Protein AF-K2AIB2-F1 (afdb_monomer_lite)

Secondary structure (DSSP, 8-state):
----SS-GGG----HHHHHHTTS--SSTTHHHHHHHHHHTTS-----SS--------TTSS-TTTHHHHHHHHHHHHHHHHHHHHS--TTHHHHHIIIII----GGGHHHHHHHHHHHHHHHHHHHT--TTSHHHHHHHHHHHHHHHHHHHHHHHHHHHHHHHHHHHHHH-S--

Sequence (174 aa):
MSDTYFCHPATMFRRNIALQYHGYRQKEAEDFDFFSRIIKGNKTRNIHKVLLHYREHSTNRSKEAAQAIGLSVKTIFLDNFEYYLGTKKQADLFFAFQHDGELSVKDFLTVSKLNKRIIQKILSDYHKSYFSWDVLSCILVVLYLQCCAVVHRWILHVKTIVRPYYQKYFGKKL

pLDDT: mean 85.83, std 10.28, range [32.38, 96.31]

Radius of gyration: 19.6 Å; chains: 1; bounding box: 49×37×56 Å

Foldseek 3Di:
DPPDPDDQVPDDDDPVLCVVQVHFDPFAPSVLLSVLVSLLQDDDDDDPDPPDDDDDDPPPDDPVCPVRNVVVVLVSQQVSLCSQPVDSVCSVVLCCCVPVLAHAPVCLVVNLVSVVSSLVSSCVSVVHDCPDPVNVVVSVVVNVSSVSNHVVVVVVVVCVVVQVVCCVPPVDGD

Structure (mmCIF, N/CA/C/O backbone):
data_AF-K2AIB2-F1
#
_entry.id   AF-K2AIB2-F1
#
loop_
_atom_site.group_PDB
_atom_site.i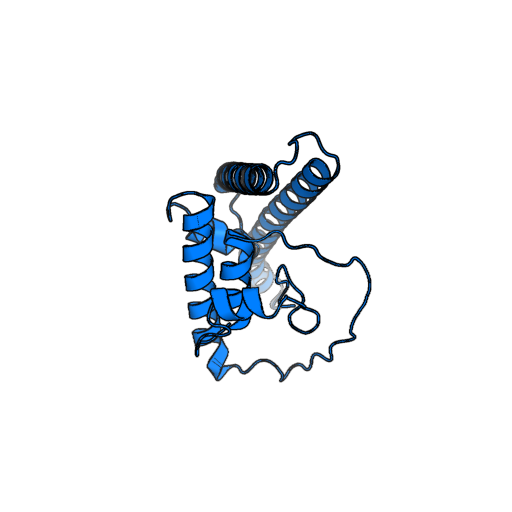d
_atom_site.type_symbol
_atom_site.label_atom_id
_atom_site.label_alt_id
_atom_site.label_comp_id
_atom_site.label_asym_id
_atom_site.label_entity_id
_atom_site.label_seq_id
_atom_site.pdbx_PDB_ins_code
_atom_site.Cartn_x
_atom_site.Cartn_y
_atom_site.Cartn_z
_atom_site.occupancy
_atom_site.B_iso_or_equiv
_atom_site.auth_seq_id
_atom_site.auth_comp_id
_atom_site.auth_asym_id
_atom_site.auth_atom_id
_atom_site.pdbx_PDB_model_num
ATOM 1 N N . MET A 1 1 ? -1.013 -11.463 -9.986 1.00 32.38 1 MET A N 1
ATOM 2 C CA . MET A 1 1 ? -1.449 -11.547 -8.582 1.00 32.38 1 MET A CA 1
ATOM 3 C C . MET A 1 1 ? -1.840 -10.159 -8.120 1.00 32.38 1 MET A C 1
ATOM 5 O O . MET A 1 1 ? -1.034 -9.243 -8.223 1.00 32.38 1 MET A O 1
ATOM 9 N N . SER A 1 2 ? -3.096 -9.972 -7.722 1.00 36.28 2 SER A N 1
ATOM 10 C CA . SER A 1 2 ? -3.531 -8.778 -6.999 1.00 36.28 2 SER A CA 1
ATOM 11 C C . SER A 1 2 ? -3.180 -8.979 -5.525 1.00 36.28 2 SER A C 1
ATOM 13 O O . SER A 1 2 ? -3.999 -9.478 -4.755 1.00 36.28 2 SER A O 1
ATOM 15 N N . ASP A 1 3 ? -1.943 -8.664 -5.150 1.00 51.25 3 ASP A N 1
ATOM 16 C CA . ASP A 1 3 ? -1.481 -8.766 -3.764 1.00 51.25 3 ASP A CA 1
ATOM 17 C C . ASP A 1 3 ? -2.021 -7.579 -2.954 1.00 51.25 3 ASP A C 1
ATOM 19 O O . ASP A 1 3 ? -1.323 -6.617 -2.639 1.00 51.25 3 ASP A O 1
ATOM 23 N N . THR A 1 4 ? -3.319 -7.610 -2.654 1.00 60.41 4 THR A N 1
ATOM 24 C CA . THR A 1 4 ? -3.940 -6.683 -1.709 1.00 60.41 4 THR A CA 1
ATOM 25 C C . THR A 1 4 ? -3.682 -7.144 -0.277 1.00 60.41 4 THR A C 1
ATOM 27 O O . THR A 1 4 ? -3.592 -8.335 0.013 1.00 60.41 4 THR A O 1
ATOM 30 N N . TYR A 1 5 ? -3.615 -6.192 0.659 1.00 66.50 5 TYR A N 1
ATOM 31 C CA . TYR A 1 5 ? -3.378 -6.467 2.085 1.00 66.50 5 TYR A CA 1
ATOM 32 C C . TYR A 1 5 ? -4.400 -7.444 2.709 1.00 66.50 5 TYR A C 1
ATOM 34 O O . TYR A 1 5 ? -4.083 -8.156 3.665 1.00 66.50 5 TYR A O 1
ATOM 42 N N . PHE A 1 6 ? -5.608 -7.502 2.141 1.00 70.75 6 PHE A N 1
ATOM 43 C CA . PHE A 1 6 ? -6.612 -8.520 2.430 1.00 70.75 6 PHE A CA 1
ATOM 44 C C . PHE A 1 6 ? -6.855 -9.395 1.206 1.00 70.75 6 PHE A C 1
ATOM 46 O O . PHE A 1 6 ? -7.010 -8.884 0.097 1.00 70.75 6 PHE A O 1
ATOM 53 N N . CYS A 1 7 ? -6.963 -10.704 1.421 1.00 67.38 7 CYS A N 1
ATOM 54 C CA . CYS A 1 7 ? -7.465 -11.628 0.412 1.00 67.38 7 CYS A CA 1
ATOM 55 C C . CYS A 1 7 ? -8.985 -11.444 0.298 1.00 67.38 7 CYS A C 1
ATOM 57 O O . CYS A 1 7 ? -9.722 -11.870 1.190 1.00 67.38 7 CYS A O 1
ATOM 59 N N . HIS A 1 8 ? -9.432 -10.792 -0.780 1.00 72.62 8 HIS A N 1
ATOM 60 C CA . HIS A 1 8 ? -10.821 -10.380 -1.013 1.00 72.62 8 HIS A CA 1
ATOM 61 C C . HIS A 1 8 ? -11.889 -11.424 -0.611 1.00 72.62 8 HIS A C 1
ATOM 63 O O . HIS A 1 8 ? -12.756 -11.097 0.206 1.00 72.62 8 HIS A O 1
ATOM 69 N N . PRO A 1 9 ? -11.815 -12.692 -1.067 1.00 78.06 9 PRO A N 1
ATOM 70 C CA . PRO A 1 9 ? -12.873 -13.668 -0.814 1.00 78.06 9 PRO A CA 1
ATOM 71 C C . PRO A 1 9 ? -12.838 -14.301 0.591 1.00 78.06 9 PRO A C 1
ATOM 73 O O . PRO A 1 9 ? -13.678 -15.141 0.898 1.00 78.06 9 PRO A O 1
ATOM 76 N N . ALA A 1 10 ? -11.879 -13.935 1.449 1.00 85.75 10 ALA A N 1
ATOM 77 C CA . ALA A 1 10 ? -11.709 -14.508 2.788 1.00 85.75 10 ALA A CA 1
ATOM 78 C C . ALA A 1 10 ? -11.727 -13.439 3.895 1.00 85.75 10 ALA A C 1
ATOM 80 O O . ALA A 1 10 ? -11.046 -13.569 4.915 1.00 85.75 10 ALA A O 1
ATOM 81 N N . THR A 1 11 ? -12.495 -12.364 3.695 1.00 89.06 11 THR A N 1
ATOM 82 C CA . THR A 1 11 ? -12.652 -11.290 4.683 1.00 89.06 11 THR A CA 1
ATOM 83 C C . THR A 1 11 ? -13.924 -11.456 5.511 1.00 89.06 11 THR A C 1
ATOM 85 O O . THR A 1 11 ? -14.966 -11.883 5.024 1.00 89.06 11 THR A O 1
ATOM 88 N N . MET A 1 12 ? -13.839 -11.109 6.796 1.00 90.81 12 MET A N 1
ATOM 89 C CA . MET A 1 12 ? -14.976 -11.076 7.713 1.00 90.81 12 MET A CA 1
ATOM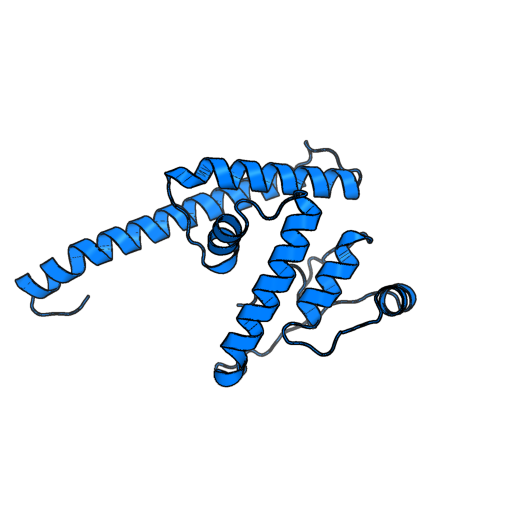 90 C C . MET A 1 12 ? -14.930 -9.800 8.547 1.00 90.81 12 MET A C 1
ATOM 92 O O . MET A 1 12 ? -13.884 -9.423 9.074 1.00 90.81 12 MET A O 1
ATOM 96 N N . PHE A 1 13 ? -16.082 -9.159 8.719 1.00 92.00 13 PHE A N 1
ATOM 97 C CA . PHE A 1 13 ? -16.255 -7.977 9.559 1.00 92.00 13 PHE A CA 1
ATOM 98 C C . PHE A 1 13 ? -17.624 -8.014 10.239 1.00 92.00 13 PHE A C 1
ATOM 100 O O . PHE A 1 13 ? -18.560 -8.671 9.782 1.00 92.00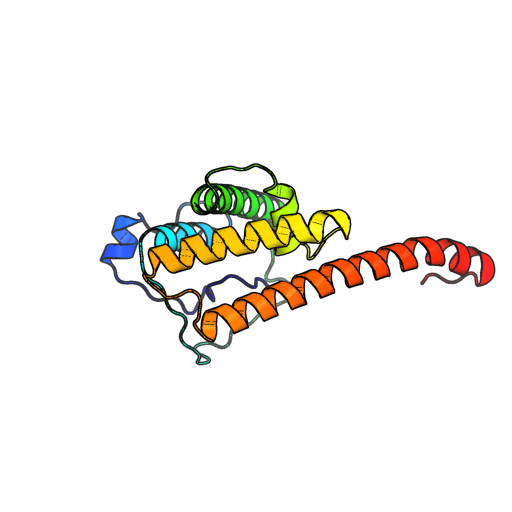 13 PHE A O 1
ATOM 107 N N . ARG A 1 14 ? -17.753 -7.310 11.366 1.00 93.88 14 ARG A N 1
ATOM 108 C CA . ARG A 1 14 ? -19.030 -7.204 12.080 1.00 93.88 14 ARG A CA 1
ATOM 109 C C . ARG A 1 14 ? -20.008 -6.338 11.281 1.00 93.88 14 ARG A C 1
ATOM 111 O O . ARG A 1 14 ? -19.607 -5.356 10.659 1.00 93.88 14 ARG A O 1
ATOM 118 N N . ARG A 1 15 ? -21.306 -6.648 11.365 1.00 95.12 15 ARG A N 1
ATOM 119 C CA . ARG A 1 15 ? -22.373 -5.903 10.668 1.00 95.12 15 ARG A CA 1
ATOM 120 C C . ARG A 1 15 ? -22.323 -4.397 10.939 1.00 95.12 15 ARG A C 1
ATOM 122 O O . ARG A 1 15 ? -22.477 -3.607 10.015 1.00 95.12 15 ARG A O 1
ATOM 129 N N . ASN A 1 16 ? -22.101 -3.997 12.190 1.00 96.31 16 ASN A N 1
ATOM 130 C CA . ASN A 1 16 ? -22.043 -2.586 12.574 1.00 96.31 16 ASN A CA 1
ATOM 131 C C . ASN A 1 16 ? -20.900 -1.830 11.878 1.00 96.31 16 ASN A C 1
ATOM 133 O O . ASN A 1 16 ? -21.108 -0.694 11.472 1.00 96.31 16 ASN A O 1
ATOM 137 N N . ILE A 1 17 ? -19.743 -2.470 11.669 1.00 94.38 17 ILE A N 1
ATOM 138 C CA . ILE A 1 17 ? -18.631 -1.891 10.900 1.00 94.38 17 ILE A CA 1
ATOM 139 C C . ILE A 1 17 ? -19.064 -1.663 9.451 1.00 94.38 17 ILE A C 1
ATOM 141 O O . ILE A 1 17 ? -18.894 -0.571 8.921 1.00 94.38 17 ILE A O 1
ATOM 145 N N . ALA A 1 18 ? -19.694 -2.653 8.816 1.00 92.69 18 ALA A N 1
ATOM 146 C CA . ALA A 1 18 ? -20.162 -2.507 7.438 1.00 92.69 18 ALA A CA 1
ATOM 147 C C . ALA A 1 18 ? -21.129 -1.325 7.268 1.00 92.69 18 ALA A C 1
ATOM 149 O O . ALA A 1 18 ? -20.992 -0.543 6.328 1.00 92.69 18 ALA A O 1
ATOM 150 N N . LEU A 1 19 ? -22.069 -1.177 8.208 1.00 94.25 19 LEU A N 1
ATOM 151 C CA . LEU A 1 19 ? -23.044 -0.086 8.223 1.00 94.25 19 LEU A CA 1
ATOM 152 C C . LEU A 1 19 ? -22.388 1.273 8.484 1.00 94.25 19 LEU A C 1
ATOM 154 O O . LEU A 1 19 ? -22.696 2.231 7.781 1.00 94.25 19 LEU A O 1
ATOM 158 N N . GLN A 1 20 ? -21.455 1.348 9.438 1.00 95.69 20 GLN A N 1
ATOM 159 C CA . GLN A 1 20 ? -20.703 2.568 9.753 1.00 95.69 20 GLN A CA 1
ATOM 160 C C . GLN A 1 20 ? -19.950 3.110 8.533 1.00 95.69 20 GLN A C 1
ATOM 162 O O . GLN A 1 20 ? -19.848 4.319 8.353 1.00 95.69 20 GLN A O 1
ATOM 167 N N . TYR A 1 21 ? -19.432 2.218 7.689 1.00 94.44 21 TYR A N 1
ATOM 168 C CA . TYR A 1 21 ? -18.724 2.579 6.466 1.00 94.44 21 TYR A CA 1
ATOM 169 C C . TYR A 1 21 ? -19.615 2.513 5.217 1.00 94.44 21 TYR A C 1
ATOM 171 O O . TYR A 1 21 ? -19.094 2.569 4.112 1.00 94.44 21 TYR A O 1
ATOM 179 N N . HIS A 1 22 ? -20.940 2.420 5.336 1.00 94.06 22 HIS A N 1
ATOM 180 C CA . HIS A 1 22 ? -21.864 2.420 4.189 1.00 94.06 22 HIS A CA 1
ATOM 181 C C . HIS A 1 22 ? -21.577 1.348 3.112 1.00 94.06 22 HIS A C 1
ATOM 183 O O . HIS A 1 22 ? -21.895 1.553 1.944 1.00 94.06 22 HIS A O 1
ATOM 189 N N . GLY A 1 23 ? -20.971 0.215 3.485 1.00 92.12 23 GLY A N 1
ATOM 190 C CA . GLY A 1 23 ? -20.685 -0.897 2.570 1.00 92.12 23 GLY A CA 1
ATOM 191 C C . GLY A 1 23 ? -19.819 -0.541 1.350 1.00 92.12 23 GLY A C 1
ATOM 192 O O . GLY A 1 23 ? -18.998 0.387 1.381 1.00 92.12 23 GLY A O 1
ATOM 193 N N . TYR A 1 24 ? -19.992 -1.322 0.278 1.00 92.56 24 TYR A N 1
ATOM 194 C CA . TYR A 1 24 ? -19.339 -1.107 -1.013 1.00 92.56 24 TYR A CA 1
ATOM 195 C C . TYR A 1 24 ? -19.959 0.079 -1.753 1.00 92.56 24 TYR A C 1
ATOM 197 O O . TYR A 1 24 ? -21.176 0.264 -1.775 1.00 92.56 24 TYR A O 1
ATOM 205 N N . ARG A 1 25 ? -19.100 0.892 -2.366 1.00 91.50 25 ARG A N 1
ATOM 206 C CA . ARG A 1 25 ? -19.519 1.992 -3.239 1.00 91.50 25 ARG A CA 1
ATOM 207 C C . ARG A 1 25 ? -19.5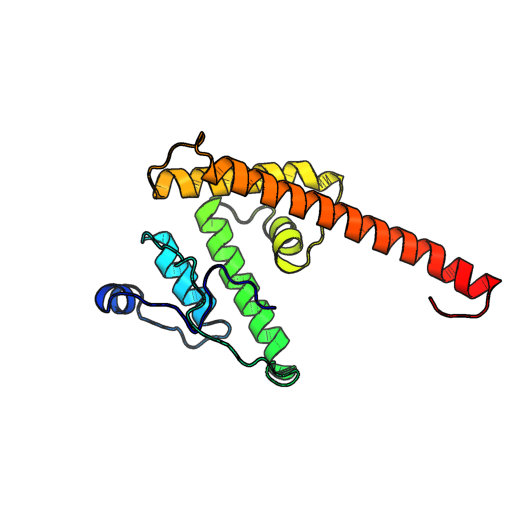32 1.490 -4.675 1.00 91.50 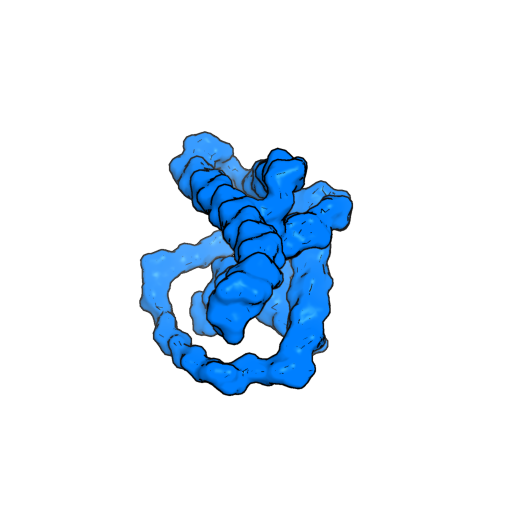25 ARG A C 1
ATOM 209 O O . ARG A 1 25 ? -18.628 0.761 -5.054 1.00 91.50 25 ARG A O 1
ATOM 216 N N . GLN A 1 26 ? -20.498 1.953 -5.464 1.00 88.81 26 GLN A N 1
ATOM 217 C CA . GLN A 1 26 ? -20.619 1.641 -6.892 1.00 88.81 26 GLN A CA 1
ATOM 218 C C . GLN A 1 26 ? -19.475 2.289 -7.689 1.00 88.81 26 GLN A C 1
ATOM 220 O O . GLN A 1 26 ? -19.622 3.384 -8.231 1.00 88.81 26 GLN A O 1
ATOM 225 N N . LYS A 1 27 ? -18.301 1.654 -7.682 1.00 88.25 27 LYS A N 1
ATOM 226 C CA . LYS A 1 27 ? -17.110 2.050 -8.438 1.00 88.25 27 LYS A CA 1
ATOM 227 C C . LYS A 1 27 ? -16.175 0.860 -8.637 1.00 88.25 27 LYS A C 1
ATOM 229 O O . LYS A 1 27 ? -16.236 -0.113 -7.896 1.00 88.25 27 LYS A O 1
ATOM 234 N N . GLU A 1 28 ? -15.249 0.985 -9.580 1.00 88.94 28 GLU A N 1
ATOM 235 C CA . GLU A 1 28 ? -14.184 -0.004 -9.762 1.00 88.94 28 GLU A CA 1
ATOM 236 C C . GLU A 1 28 ? -13.306 -0.138 -8.512 1.00 88.94 28 GLU A C 1
ATOM 238 O O . GLU A 1 28 ? -13.091 0.844 -7.793 1.00 88.94 28 GLU A O 1
ATOM 243 N N . ALA A 1 29 ? -12.763 -1.335 -8.272 1.00 87.56 29 ALA A N 1
ATOM 244 C CA . ALA A 1 29 ? -11.994 -1.650 -7.061 1.00 87.56 29 ALA A CA 1
ATOM 245 C C . ALA A 1 29 ? -12.756 -1.291 -5.763 1.00 87.56 29 ALA A C 1
ATOM 247 O O . ALA A 1 29 ? -12.199 -0.716 -4.819 1.00 87.56 29 ALA A O 1
ATOM 248 N N . GLU A 1 30 ? -14.063 -1.589 -5.744 1.00 90.38 30 GLU A N 1
ATOM 249 C CA . GLU A 1 30 ? -14.982 -1.323 -4.627 1.00 90.38 30 GLU A CA 1
ATOM 250 C C . GLU A 1 30 ? -14.481 -1.886 -3.295 1.00 90.38 30 GLU A C 1
ATOM 252 O O . GLU A 1 30 ? -14.677 -1.302 -2.226 1.00 90.38 30 GLU A O 1
ATOM 257 N N . ASP A 1 31 ? -13.795 -3.016 -3.369 1.00 89.75 31 ASP A N 1
ATOM 258 C CA . ASP A 1 31 ? -13.296 -3.766 -2.244 1.00 89.75 31 ASP A CA 1
ATOM 259 C C . ASP A 1 31 ? -12.062 -3.138 -1.627 1.00 89.75 31 ASP A C 1
ATOM 261 O O . ASP A 1 31 ? -12.002 -2.937 -0.413 1.00 89.75 31 ASP A O 1
ATOM 265 N N . PHE A 1 32 ? -11.118 -2.742 -2.474 1.00 89.50 32 PHE A N 1
ATOM 266 C CA . PHE A 1 32 ? -9.938 -2.020 -2.060 1.00 89.50 32 PHE A CA 1
ATOM 267 C C . PHE A 1 32 ? -10.326 -0.698 -1.397 1.00 89.50 32 PHE A C 1
ATOM 269 O O . PHE A 1 32 ? -9.769 -0.355 -0.353 1.00 89.50 32 PHE A O 1
ATOM 276 N N . ASP A 1 33 ? -11.328 0.008 -1.928 1.00 92.81 33 ASP A N 1
ATOM 277 C CA . ASP A 1 33 ? -11.888 1.204 -1.295 1.00 92.81 33 ASP A CA 1
ATOM 278 C C . ASP A 1 33 ? -12.493 0.906 0.077 1.00 92.81 33 ASP A C 1
ATOM 280 O O . ASP A 1 33 ? -12.172 1.574 1.063 1.00 92.81 33 ASP A O 1
ATOM 284 N N . PHE A 1 34 ? -13.372 -0.091 0.149 1.00 92.56 34 PHE A N 1
ATOM 285 C CA . PHE A 1 34 ? -14.075 -0.422 1.380 1.00 92.56 34 PHE A CA 1
ATOM 286 C C . PHE A 1 34 ? -13.111 -0.847 2.488 1.00 92.56 34 PHE A C 1
ATOM 288 O O . PHE A 1 34 ? -13.162 -0.309 3.598 1.00 92.56 34 PHE A O 1
ATOM 295 N N . PHE A 1 35 ? -12.166 -1.733 2.177 1.00 91.88 35 PHE A N 1
ATOM 296 C CA . PHE A 1 35 ? -11.153 -2.169 3.131 1.00 91.88 35 PHE A CA 1
ATOM 297 C C . PHE A 1 35 ? -10.239 -1.017 3.551 1.00 91.88 35 PHE A C 1
ATOM 299 O O . PHE A 1 35 ? -9.965 -0.865 4.741 1.00 91.88 35 PHE A O 1
ATOM 306 N N . SER A 1 36 ? -9.848 -0.149 2.612 1.00 91.69 36 SER A N 1
ATOM 307 C CA . SER A 1 36 ? -9.060 1.054 2.903 1.00 91.69 36 SER A CA 1
ATOM 308 C C . SER A 1 36 ? -9.764 2.003 3.873 1.00 91.69 36 SER A C 1
ATOM 310 O O . SER A 1 36 ? -9.115 2.632 4.706 1.00 91.69 36 SER A O 1
ATOM 312 N N . ARG A 1 37 ? -11.094 2.112 3.809 1.00 92.88 37 ARG A N 1
ATOM 313 C CA . ARG A 1 37 ? -11.871 2.929 4.752 1.00 92.88 37 ARG A CA 1
ATOM 314 C C . ARG A 1 37 ? -11.952 2.287 6.136 1.00 92.88 37 ARG A C 1
ATOM 316 O O . ARG A 1 37 ? -11.784 2.992 7.129 1.00 92.88 37 ARG A O 1
ATOM 323 N N . ILE A 1 38 ? -12.142 0.969 6.207 1.00 92.75 38 ILE A N 1
ATOM 324 C CA . ILE A 1 38 ? -12.219 0.237 7.481 1.00 92.75 38 ILE A CA 1
ATOM 325 C C . ILE A 1 38 ? -10.903 0.328 8.263 1.00 92.75 38 ILE A C 1
ATOM 327 O O . ILE A 1 38 ? -10.934 0.649 9.454 1.00 92.75 38 ILE A O 1
ATOM 331 N N . ILE A 1 39 ? -9.754 0.088 7.615 1.00 90.06 39 ILE A N 1
ATOM 332 C CA . ILE A 1 39 ? -8.445 0.033 8.299 1.00 90.06 39 ILE A CA 1
ATOM 333 C C . ILE A 1 39 ? -8.023 1.362 8.929 1.00 90.06 39 ILE A C 1
ATOM 335 O O . ILE A 1 39 ? -7.226 1.368 9.862 1.00 90.06 39 ILE A O 1
ATOM 339 N N . LYS A 1 40 ? -8.561 2.488 8.444 1.00 89.81 40 LYS A N 1
ATOM 340 C CA . LYS A 1 40 ? -8.257 3.832 8.962 1.00 89.81 40 LYS A CA 1
ATOM 341 C C . LYS A 1 40 ? -8.852 4.090 10.346 1.00 89.81 40 LYS A C 1
ATOM 343 O O . LYS A 1 40 ? -8.410 5.010 11.027 1.00 89.81 40 LYS A O 1
ATOM 348 N N . GLY A 1 41 ? -9.871 3.329 10.745 1.00 88.88 41 GLY A N 1
ATOM 349 C CA . GLY A 1 41 ? -10.557 3.513 12.028 1.00 88.88 41 GLY A CA 1
ATOM 350 C C . GLY A 1 41 ? -10.694 2.247 12.864 1.00 88.88 41 GLY A C 1
ATOM 351 O O . GLY A 1 41 ? -11.220 2.319 13.969 1.00 88.88 41 GLY A O 1
ATOM 352 N N . ASN A 1 42 ? -10.251 1.090 12.365 1.00 90.94 42 ASN A N 1
ATOM 353 C CA . ASN A 1 42 ? -10.441 -0.190 13.041 1.00 90.94 42 ASN A CA 1
ATOM 354 C C . ASN A 1 42 ? -9.184 -1.042 12.996 1.00 90.94 42 ASN A C 1
ATOM 356 O O . ASN A 1 42 ? -8.469 -1.091 11.996 1.00 90.94 42 ASN A O 1
ATOM 360 N N . LYS A 1 43 ? -8.971 -1.793 14.076 1.00 88.88 43 LYS A N 1
ATOM 361 C CA . LYS A 1 43 ? -7.932 -2.816 14.124 1.00 88.88 43 LYS A CA 1
ATOM 362 C C . LYS A 1 43 ? -8.350 -4.002 13.265 1.00 88.88 43 LYS A C 1
ATOM 364 O O . LYS A 1 43 ? -9.428 -4.564 13.451 1.00 88.88 43 LYS A O 1
ATOM 369 N N . THR A 1 44 ? -7.463 -4.411 12.372 1.00 89.00 44 THR A N 1
ATOM 370 C CA . THR A 1 44 ? -7.646 -5.569 11.494 1.00 89.00 44 THR A CA 1
ATOM 371 C C . THR A 1 44 ? -6.534 -6.582 11.715 1.00 89.00 44 THR A C 1
ATOM 373 O O . THR A 1 44 ? -5.439 -6.226 12.153 1.00 89.00 44 THR A O 1
ATOM 376 N N . ARG A 1 45 ? -6.795 -7.857 11.416 1.00 86.25 45 ARG A N 1
ATOM 377 C CA . ARG A 1 45 ? -5.793 -8.919 11.537 1.00 86.25 45 ARG A CA 1
ATOM 378 C C . ARG A 1 45 ? -6.022 -9.991 10.481 1.00 86.25 45 ARG A C 1
ATOM 380 O O . ARG A 1 45 ? -7.150 -10.433 10.296 1.00 86.25 45 ARG A O 1
ATOM 387 N N . ASN A 1 46 ? -4.936 -10.435 9.856 1.00 86.06 46 ASN A N 1
ATOM 388 C CA . ASN A 1 46 ? -4.945 -11.592 8.970 1.00 86.06 46 ASN A CA 1
ATOM 389 C C . ASN A 1 46 ? -4.848 -12.894 9.779 1.00 86.06 46 ASN A C 1
ATOM 391 O O . ASN A 1 46 ? -4.150 -12.965 10.794 1.00 86.06 46 ASN A O 1
ATOM 395 N N . ILE A 1 47 ? -5.552 -13.929 9.323 1.00 86.12 47 ILE A N 1
ATOM 396 C CA . ILE A 1 47 ? -5.444 -15.287 9.862 1.00 86.12 47 ILE A CA 1
ATOM 397 C C . ILE A 1 47 ? -4.396 -16.018 9.022 1.00 86.12 47 ILE A C 1
ATOM 399 O O . ILE A 1 47 ? -4.575 -16.183 7.820 1.00 86.12 47 ILE A O 1
ATOM 403 N N . HIS A 1 48 ? -3.306 -16.468 9.645 1.00 85.00 48 HIS A N 1
ATOM 404 C CA . HIS A 1 48 ? -2.217 -17.186 8.968 1.00 85.00 48 HIS A CA 1
ATOM 405 C C . HIS A 1 48 ? -2.582 -18.656 8.703 1.00 85.00 48 HIS A C 1
ATOM 407 O O . HIS A 1 48 ? -1.916 -19.577 9.168 1.00 85.00 48 HIS A O 1
ATOM 413 N N . LYS A 1 49 ? -3.688 -18.876 7.990 1.00 87.00 49 LYS A N 1
ATOM 414 C CA . LYS A 1 49 ? -4.181 -20.187 7.566 1.00 87.00 49 LYS A CA 1
ATOM 415 C C . LYS A 1 49 ? -4.797 -20.049 6.180 1.00 87.00 49 LYS A C 1
ATOM 417 O O . LYS A 1 49 ? -5.449 -19.051 5.891 1.00 87.00 49 LYS A O 1
ATOM 422 N N . VAL A 1 50 ? -4.630 -21.065 5.339 1.00 86.81 50 VAL A N 1
ATOM 423 C CA . VAL A 1 50 ? -5.361 -21.148 4.071 1.00 86.81 50 VAL A CA 1
ATOM 424 C C . VAL A 1 50 ? -6.843 -21.364 4.385 1.00 86.81 50 VAL A C 1
ATOM 426 O O . VAL A 1 50 ? -7.212 -22.390 4.955 1.00 86.81 50 VAL A O 1
ATOM 429 N N . LEU A 1 51 ? -7.675 -20.369 4.067 1.00 87.69 51 LEU A N 1
ATOM 430 C CA . LEU A 1 51 ? -9.127 -20.409 4.290 1.00 87.69 51 LEU A CA 1
ATOM 431 C C . LEU A 1 51 ? -9.917 -20.721 3.013 1.00 87.69 51 LEU A C 1
ATOM 433 O O . LEU A 1 51 ? -11.044 -21.198 3.098 1.00 87.69 51 LEU A O 1
ATOM 437 N N . LEU A 1 52 ? -9.337 -20.454 1.840 1.00 85.00 52 LEU A N 1
ATOM 438 C CA . LEU A 1 52 ? -9.983 -20.628 0.543 1.00 85.00 52 LEU A CA 1
ATOM 439 C C . LEU A 1 52 ? -8.938 -20.948 -0.531 1.00 85.00 52 LEU A C 1
ATOM 441 O O . LEU A 1 52 ? -7.852 -20.368 -0.534 1.00 85.00 52 LEU A O 1
ATOM 445 N N . HIS A 1 53 ? -9.305 -21.807 -1.480 1.00 83.44 53 HIS A N 1
ATOM 446 C CA . HIS A 1 53 ? -8.591 -21.968 -2.744 1.00 83.44 53 HIS A CA 1
ATOM 447 C C . HIS A 1 53 ? -9.323 -21.189 -3.840 1.00 83.44 53 HIS A C 1
ATOM 449 O O . HIS A 1 53 ? -10.405 -21.582 -4.273 1.00 83.44 53 HIS A O 1
ATOM 455 N N . TYR A 1 54 ? -8.749 -20.062 -4.263 1.00 77.88 54 TYR A N 1
ATOM 456 C CA . TYR A 1 54 ? -9.316 -19.236 -5.327 1.00 77.88 54 TYR A CA 1
ATOM 457 C C . TYR A 1 54 ? -8.899 -19.765 -6.702 1.00 77.88 54 TYR A C 1
ATOM 459 O O . TYR A 1 54 ? -7.737 -20.115 -6.908 1.00 77.88 54 TYR A O 1
ATOM 467 N N . ARG A 1 55 ? -9.839 -19.819 -7.651 1.00 81.00 55 ARG A N 1
ATOM 468 C CA . ARG A 1 55 ? -9.554 -20.226 -9.030 1.00 81.00 55 ARG A CA 1
ATOM 469 C C . ARG A 1 55 ? -9.325 -18.988 -9.894 1.00 81.00 55 ARG A C 1
ATOM 471 O O . ARG A 1 55 ? -10.259 -18.252 -10.198 1.00 81.00 55 ARG A O 1
ATOM 478 N N . GLU A 1 56 ? -8.082 -18.775 -10.303 1.00 78.12 56 GLU A N 1
ATOM 479 C CA . GLU A 1 56 ? -7.713 -17.713 -11.238 1.00 78.12 56 GLU A CA 1
ATOM 480 C C . GLU A 1 56 ? -7.646 -18.278 -12.664 1.00 78.12 56 GLU A C 1
ATOM 482 O O . GLU A 1 56 ? -6.958 -19.266 -12.918 1.00 78.12 56 GLU A O 1
ATOM 487 N N . HIS A 1 57 ? -8.371 -17.662 -13.599 1.00 79.56 57 HIS A N 1
ATOM 488 C CA . HIS A 1 57 ? -8.247 -17.933 -15.031 1.00 79.56 57 HIS A CA 1
ATOM 489 C C . HIS A 1 57 ? -7.646 -16.721 -15.741 1.00 79.56 57 HIS A C 1
ATOM 491 O O . HIS A 1 57 ? -7.871 -15.576 -15.346 1.00 79.56 57 HIS A O 1
ATOM 497 N N . SER A 1 58 ? -6.936 -16.960 -16.845 1.00 74.50 58 SER A N 1
ATOM 498 C CA . SER A 1 58 ? -6.318 -15.911 -17.670 1.00 74.50 58 SER A CA 1
ATOM 499 C C . SER A 1 58 ? -7.324 -14.915 -18.266 1.00 74.50 58 SER A C 1
ATOM 501 O O . SER A 1 58 ? -6.937 -13.819 -18.666 1.00 74.50 58 SER A O 1
ATOM 503 N N . THR A 1 59 ? -8.609 -15.271 -18.298 1.00 74.31 59 THR A N 1
ATOM 504 C CA . THR A 1 59 ? -9.719 -14.441 -18.785 1.00 74.31 59 THR A CA 1
ATOM 505 C C . THR A 1 59 ? -10.492 -13.731 -17.673 1.00 74.31 59 THR A C 1
ATOM 507 O O . THR A 1 59 ? -11.405 -12.972 -17.977 1.00 74.31 59 THR A O 1
ATOM 510 N N . ASN A 1 60 ? -10.147 -13.937 -16.394 1.00 70.81 60 ASN A N 1
ATOM 511 C CA . ASN A 1 60 ? -10.878 -13.328 -15.273 1.00 70.81 60 ASN A CA 1
ATOM 512 C C . ASN A 1 60 ? -10.732 -11.801 -15.227 1.00 70.81 60 ASN A C 1
ATOM 514 O O . ASN A 1 60 ? -11.567 -11.121 -14.636 1.00 70.81 60 ASN A O 1
ATOM 518 N N . ARG A 1 61 ? -9.673 -11.248 -15.831 1.00 69.19 61 ARG A N 1
ATOM 519 C CA . ARG A 1 61 ? -9.468 -9.801 -15.908 1.00 69.19 61 ARG A CA 1
ATOM 520 C C . ARG A 1 61 ? -10.004 -9.276 -17.234 1.00 69.19 61 ARG A C 1
ATOM 522 O O . ARG A 1 61 ? -9.405 -9.518 -18.283 1.00 69.19 61 ARG A O 1
ATOM 529 N N . SER A 1 62 ? -11.088 -8.504 -17.176 1.00 71.69 62 SER A N 1
ATOM 530 C CA . SER A 1 62 ? -11.548 -7.743 -18.338 1.00 71.69 62 SER A CA 1
ATOM 531 C C . SER A 1 62 ? -10.464 -6.749 -18.758 1.00 71.69 62 SER A C 1
ATOM 533 O O . SER A 1 62 ? -10.034 -5.902 -17.972 1.00 71.69 62 SER A O 1
ATOM 535 N N . LYS A 1 63 ? -10.002 -6.867 -20.007 1.00 74.75 63 LYS A N 1
ATOM 536 C CA . LYS A 1 63 ? -9.053 -5.913 -20.599 1.00 74.75 63 LYS A CA 1
ATOM 537 C C . LYS A 1 63 ? -9.699 -4.543 -20.805 1.00 74.75 63 LYS A C 1
ATOM 539 O O . LYS A 1 63 ? -9.010 -3.538 -20.687 1.00 74.75 63 LYS A O 1
ATOM 544 N N . GLU A 1 64 ? -11.006 -4.514 -21.054 1.00 77.69 64 GLU A N 1
ATOM 545 C CA . GLU A 1 64 ? -11.780 -3.291 -21.286 1.00 77.69 64 GLU A CA 1
ATOM 546 C C . GLU A 1 64 ? -11.915 -2.462 -20.003 1.00 77.69 64 GLU A C 1
ATOM 548 O O . GLU A 1 64 ? -11.717 -1.251 -20.021 1.00 77.69 64 GLU A O 1
ATOM 553 N N . ALA A 1 65 ? -12.141 -3.117 -18.859 1.00 81.62 65 ALA A N 1
ATOM 554 C CA . ALA A 1 65 ? -12.244 -2.439 -17.564 1.00 81.62 65 ALA A CA 1
ATOM 555 C C . ALA A 1 65 ? -10.878 -2.108 -16.929 1.00 81.62 65 ALA A C 1
ATOM 557 O O . ALA A 1 65 ? -10.809 -1.378 -15.941 1.00 81.62 65 ALA A O 1
ATOM 558 N N . ALA A 1 66 ? -9.766 -2.620 -17.471 1.00 83.50 66 ALA A N 1
ATOM 559 C CA . ALA A 1 66 ? -8.452 -2.532 -16.829 1.00 83.50 66 ALA A CA 1
ATOM 560 C C . ALA A 1 66 ? -7.989 -1.086 -16.574 1.00 83.50 66 ALA A C 1
ATOM 562 O O . ALA A 1 66 ? -7.387 -0.815 -15.533 1.00 83.50 66 ALA A O 1
ATOM 563 N N . GLN A 1 67 ? -8.288 -0.164 -17.493 1.00 86.69 67 GLN A N 1
ATOM 564 C CA . GLN A 1 67 ? -7.944 1.251 -17.342 1.00 86.69 67 GLN A CA 1
ATOM 565 C C . GLN A 1 67 ? -8.775 1.921 -16.240 1.00 86.69 67 GLN A C 1
ATOM 567 O O . GLN A 1 67 ? -8.215 2.616 -15.393 1.00 86.69 67 GLN A O 1
ATOM 572 N N . ALA A 1 68 ? -10.090 1.682 -16.219 1.00 87.75 68 ALA A N 1
ATOM 573 C CA . ALA A 1 68 ? -10.988 2.221 -15.199 1.00 87.75 68 ALA A CA 1
ATOM 574 C C . ALA A 1 68 ? -10.623 1.702 -13.796 1.00 87.75 68 ALA A C 1
ATOM 576 O O . ALA A 1 68 ? -10.530 2.484 -12.847 1.00 87.75 68 ALA A O 1
ATOM 577 N N . ILE A 1 69 ? -10.298 0.408 -13.687 1.00 86.94 69 ILE A N 1
ATOM 578 C CA . ILE A 1 69 ? -9.787 -0.208 -12.457 1.00 86.94 69 ILE A CA 1
ATOM 579 C C . ILE A 1 69 ? -8.480 0.460 -12.021 1.00 86.94 69 ILE A C 1
ATOM 581 O O . ILE A 1 69 ? -8.359 0.862 -10.866 1.00 86.94 69 ILE A O 1
ATOM 585 N N . GLY A 1 70 ? -7.517 0.632 -12.932 1.00 88.06 70 GLY A N 1
ATOM 586 C CA . GLY A 1 70 ? -6.235 1.272 -12.621 1.00 88.06 70 GLY A CA 1
ATOM 587 C C . GLY A 1 70 ? -6.388 2.708 -12.107 1.00 88.06 70 GLY A C 1
ATOM 588 O O . GLY A 1 70 ? -5.747 3.085 -11.125 1.00 88.06 70 GLY A O 1
ATOM 589 N N . LEU A 1 71 ? -7.285 3.492 -12.714 1.00 90.25 71 LEU A N 1
ATOM 590 C CA . LEU A 1 71 ? -7.603 4.848 -12.258 1.00 90.25 71 LEU A CA 1
ATOM 591 C C . LEU A 1 71 ? -8.221 4.844 -10.856 1.00 90.25 71 LEU A C 1
ATOM 593 O O . LEU A 1 71 ? -7.786 5.614 -9.999 1.00 90.25 71 LEU A O 1
ATOM 597 N N . SER A 1 72 ? -9.186 3.958 -10.594 1.00 91.19 72 SER A N 1
ATOM 598 C CA . SER A 1 72 ? -9.813 3.859 -9.270 1.00 91.19 72 SER A CA 1
ATOM 599 C C . SER A 1 72 ? -8.810 3.440 -8.193 1.00 91.19 72 SER A C 1
ATOM 601 O O . SER A 1 72 ? -8.741 4.070 -7.136 1.00 91.19 72 SER A O 1
ATOM 603 N N . VAL A 1 73 ? -7.961 2.446 -8.484 1.00 90.56 73 VAL A N 1
ATOM 604 C CA . VAL A 1 73 ? -6.878 2.009 -7.589 1.00 90.56 73 VAL A CA 1
ATOM 605 C C . VAL A 1 73 ? -5.929 3.165 -7.280 1.00 90.56 73 VAL A C 1
ATOM 607 O O . VAL A 1 73 ? -5.604 3.381 -6.111 1.00 90.56 73 VAL A O 1
ATOM 610 N N . LYS A 1 74 ? -5.527 3.950 -8.290 1.00 92.38 74 LYS A N 1
ATOM 611 C CA . LYS A 1 74 ? -4.663 5.119 -8.084 1.00 92.38 74 LYS A CA 1
ATOM 612 C C . LYS A 1 74 ? -5.336 6.174 -7.202 1.00 92.38 74 LYS A C 1
ATOM 614 O O . LYS A 1 74 ? -4.695 6.688 -6.289 1.00 92.38 74 LYS A O 1
ATOM 619 N N . THR A 1 75 ? -6.620 6.465 -7.410 1.00 93.94 75 THR A N 1
ATOM 620 C CA . THR A 1 75 ? -7.367 7.411 -6.564 1.00 93.94 75 THR A CA 1
ATOM 621 C C . THR A 1 75 ? -7.442 6.933 -5.112 1.00 93.94 75 THR A C 1
ATOM 623 O O . THR A 1 75 ? -7.094 7.685 -4.204 1.00 93.94 75 THR A O 1
ATOM 626 N N . ILE A 1 76 ? -7.805 5.666 -4.880 1.00 93.19 76 ILE A N 1
ATOM 627 C CA . ILE A 1 76 ? -7.862 5.080 -3.528 1.00 93.19 76 ILE A CA 1
ATOM 628 C C . ILE A 1 76 ? -6.477 5.120 -2.868 1.00 93.19 76 ILE A C 1
ATOM 630 O O . ILE A 1 76 ? -6.349 5.452 -1.687 1.00 93.19 76 ILE A O 1
ATOM 634 N N . PHE A 1 77 ? -5.421 4.826 -3.630 1.00 93.44 77 PHE A N 1
ATOM 635 C CA . PHE A 1 77 ? -4.049 4.937 -3.154 1.00 93.44 77 PHE A CA 1
ATOM 636 C C . PHE A 1 77 ? -3.704 6.365 -2.721 1.00 93.44 77 PHE A C 1
ATOM 638 O O . PHE A 1 77 ? -3.135 6.532 -1.645 1.00 93.44 77 PHE A O 1
ATOM 645 N N . LEU A 1 78 ? -4.052 7.389 -3.506 1.00 95.19 78 LEU A N 1
ATOM 646 C CA . LEU A 1 78 ? -3.772 8.786 -3.158 1.00 95.19 78 LEU A CA 1
ATOM 647 C C . LEU A 1 78 ? -4.464 9.194 -1.852 1.00 95.19 78 LEU A C 1
ATOM 649 O O . LEU A 1 78 ? -3.844 9.853 -1.016 1.00 95.19 78 LEU A O 1
ATOM 653 N N . ASP A 1 79 ? -5.706 8.755 -1.648 1.00 94.31 79 ASP A N 1
ATOM 654 C CA . ASP A 1 79 ? -6.462 9.005 -0.415 1.00 94.31 79 ASP A CA 1
ATOM 655 C C . ASP A 1 79 ? -5.855 8.278 0.796 1.00 94.31 79 ASP A C 1
ATOM 657 O O . ASP A 1 79 ? -5.898 8.760 1.932 1.00 94.31 79 ASP A O 1
ATOM 661 N N . ASN A 1 80 ? -5.293 7.087 0.586 1.00 93.25 80 ASN A N 1
ATOM 662 C CA . ASN A 1 80 ? -4.576 6.350 1.625 1.00 93.25 80 ASN A CA 1
ATOM 663 C C . ASN A 1 80 ? -3.228 6.996 1.942 1.00 93.25 80 ASN A C 1
ATOM 665 O O . ASN A 1 80 ? -2.877 7.158 3.109 1.00 93.25 80 ASN A O 1
ATOM 669 N N . PHE A 1 81 ? -2.491 7.398 0.914 1.00 95.00 81 PHE A N 1
ATOM 670 C CA . PHE A 1 81 ? -1.192 8.039 1.045 1.00 95.00 81 PHE A CA 1
ATOM 671 C C . PHE A 1 81 ? -1.307 9.354 1.825 1.00 95.00 81 PHE A C 1
ATOM 673 O O . PHE A 1 81 ? -0.567 9.574 2.785 1.00 95.00 81 PHE A O 1
ATOM 680 N N . GLU A 1 82 ? -2.296 10.182 1.481 1.00 95.25 82 GLU A N 1
ATOM 681 C CA . GLU A 1 82 ? -2.609 11.410 2.211 1.00 95.25 82 GLU A CA 1
ATOM 682 C C . GLU A 1 82 ? -2.995 11.132 3.667 1.00 95.25 82 GLU A C 1
ATOM 684 O O . GLU A 1 82 ? -2.486 11.803 4.561 1.00 95.25 82 GLU A O 1
ATOM 689 N N . TYR A 1 83 ? -3.808 10.104 3.930 1.00 93.00 83 TYR A N 1
ATOM 690 C CA . TYR A 1 83 ? -4.164 9.715 5.297 1.00 93.00 83 TYR A CA 1
ATOM 691 C C . TYR A 1 83 ? -2.935 9.355 6.153 1.00 93.00 83 TYR A C 1
ATOM 693 O O . TYR A 1 83 ? -2.835 9.790 7.301 1.00 93.00 83 TYR A O 1
ATOM 701 N N . TYR A 1 84 ? -1.985 8.577 5.620 1.00 92.25 84 TYR A N 1
ATOM 702 C CA . TYR A 1 84 ? -0.820 8.134 6.397 1.00 92.25 84 TYR A CA 1
ATOM 703 C C . TYR A 1 84 ? 0.274 9.199 6.535 1.00 92.25 84 TYR A C 1
ATOM 705 O O . TYR A 1 84 ? 1.001 9.201 7.530 1.00 92.25 84 TYR A O 1
ATOM 713 N N . LEU A 1 85 ? 0.432 10.084 5.547 1.00 94.38 85 LEU A N 1
ATOM 714 C CA . LEU A 1 85 ? 1.574 11.003 5.469 1.00 94.38 85 LEU A CA 1
ATOM 715 C C . LEU A 1 85 ? 1.209 12.485 5.597 1.00 94.38 85 LEU A C 1
ATOM 717 O O . LEU A 1 85 ? 2.119 13.309 5.750 1.00 94.38 85 LEU A O 1
ATOM 721 N N . GLY A 1 86 ? -0.081 12.820 5.542 1.00 93.81 86 GLY A N 1
ATOM 722 C CA . GLY A 1 86 ? -0.607 14.187 5.591 1.00 93.81 86 GLY A CA 1
ATOM 723 C C . GLY A 1 86 ? -0.340 15.008 4.327 1.00 93.81 86 GLY A C 1
ATOM 724 O O . GLY A 1 86 ? -0.467 16.226 4.347 1.00 93.81 86 GLY A O 1
ATOM 725 N N . THR A 1 87 ? 0.112 14.381 3.238 1.00 94.00 87 THR A N 1
ATOM 726 C CA . THR A 1 87 ? 0.427 15.058 1.974 1.00 94.00 87 THR A CA 1
ATOM 727 C C . THR A 1 87 ? 0.380 14.077 0.809 1.00 94.00 87 THR A C 1
ATOM 729 O O . THR A 1 87 ? 0.648 12.894 0.995 1.00 94.00 87 THR A O 1
ATOM 732 N N . LYS A 1 88 ? 0.114 14.577 -0.403 1.00 94.69 88 LYS A N 1
ATOM 733 C CA . LYS A 1 88 ? 0.244 13.830 -1.669 1.00 94.69 88 LYS A CA 1
ATOM 734 C C . LYS A 1 88 ? 1.605 14.022 -2.345 1.00 94.69 88 LYS A C 1
ATOM 736 O O . LYS A 1 88 ? 1.852 13.492 -3.427 1.00 94.69 88 LYS A O 1
ATOM 741 N N . LYS A 1 89 ? 2.523 14.771 -1.724 1.00 92.94 89 LYS A N 1
ATOM 742 C CA . LYS A 1 89 ? 3.878 14.961 -2.255 1.00 92.94 89 LYS A CA 1
ATOM 743 C C . LYS A 1 89 ? 4.592 13.608 -2.342 1.00 92.94 89 LYS A C 1
ATOM 745 O O . LYS A 1 89 ? 4.582 12.857 -1.376 1.00 92.94 89 LYS A O 1
ATOM 750 N N . GLN A 1 90 ? 5.238 13.327 -3.478 1.00 94.38 90 GLN A N 1
ATOM 751 C CA . GLN A 1 90 ? 5.929 12.053 -3.760 1.00 94.38 90 GLN A CA 1
ATOM 752 C C . GLN A 1 90 ? 5.008 10.822 -3.843 1.00 94.38 90 GLN A C 1
ATOM 754 O O . GLN A 1 90 ? 5.512 9.700 -3.883 1.00 94.38 90 GLN A O 1
ATOM 759 N N . ALA A 1 91 ? 3.685 11.006 -3.919 1.00 94.38 91 ALA A N 1
ATOM 760 C CA . ALA A 1 91 ? 2.756 9.888 -4.031 1.00 94.38 91 ALA A CA 1
ATOM 761 C C . ALA A 1 91 ? 2.987 9.072 -5.310 1.00 94.38 91 ALA A C 1
ATOM 763 O O . ALA A 1 91 ? 3.025 7.852 -5.230 1.00 94.38 91 ALA A O 1
ATOM 764 N N . ASP A 1 92 ? 3.233 9.716 -6.458 1.00 94.00 92 ASP A N 1
ATOM 765 C CA . ASP A 1 92 ? 3.518 9.004 -7.715 1.00 94.00 92 ASP A CA 1
ATOM 766 C C . ASP A 1 92 ? 4.802 8.165 -7.638 1.00 94.00 92 ASP A C 1
ATOM 768 O O . ASP A 1 92 ? 4.823 7.030 -8.104 1.00 94.00 92 ASP A O 1
ATOM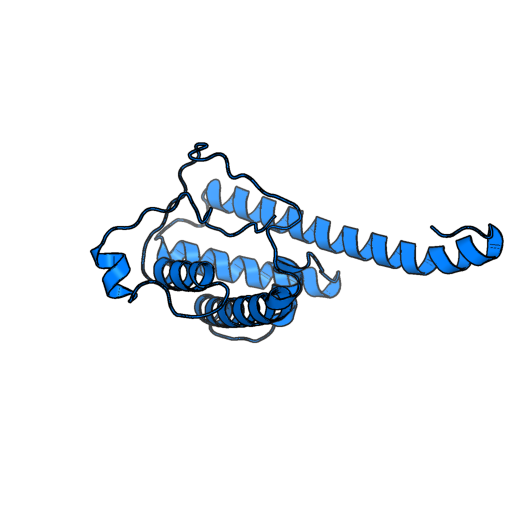 772 N N . LEU A 1 93 ? 5.852 8.686 -6.991 1.00 94.12 93 LEU A N 1
ATOM 773 C CA . LEU A 1 93 ? 7.095 7.940 -6.761 1.00 94.12 93 LEU A CA 1
ATOM 774 C C . LEU A 1 93 ? 6.835 6.694 -5.906 1.00 94.12 93 LEU A C 1
ATOM 776 O O . LEU A 1 93 ? 7.327 5.609 -6.205 1.00 94.12 93 LEU A O 1
ATOM 780 N N . PHE A 1 94 ? 6.073 6.855 -4.824 1.00 94.50 94 PHE A N 1
ATOM 781 C CA . PHE A 1 94 ? 5.752 5.743 -3.937 1.00 94.50 94 PHE A CA 1
ATOM 782 C C . PHE A 1 94 ? 4.802 4.738 -4.598 1.00 94.50 94 PHE A C 1
ATOM 784 O O . PHE A 1 94 ? 4.940 3.538 -4.375 1.00 94.50 94 PHE A O 1
ATOM 791 N N . PHE A 1 95 ? 3.879 5.215 -5.438 1.00 92.56 95 PHE A N 1
ATOM 792 C CA . PHE A 1 95 ? 2.981 4.380 -6.228 1.00 92.56 95 PHE A CA 1
ATOM 793 C C . PHE A 1 95 ? 3.759 3.520 -7.219 1.00 92.56 95 PHE A C 1
ATOM 795 O O . PHE A 1 95 ? 3.578 2.312 -7.209 1.00 92.56 95 PHE A O 1
ATOM 802 N N . ALA A 1 96 ? 4.673 4.106 -7.999 1.00 91.00 96 ALA A N 1
ATOM 803 C CA . ALA A 1 96 ? 5.507 3.363 -8.947 1.00 91.00 96 ALA A CA 1
ATOM 804 C C . ALA A 1 96 ? 6.328 2.262 -8.252 1.00 91.00 96 ALA A C 1
ATOM 806 O O . ALA A 1 96 ? 6.435 1.142 -8.748 1.00 91.00 96 ALA A O 1
ATOM 807 N N . PHE A 1 97 ? 6.840 2.537 -7.048 1.00 91.75 97 PHE A N 1
ATOM 808 C CA . PHE A 1 97 ? 7.522 1.518 -6.252 1.00 91.75 97 PHE A CA 1
ATOM 809 C C . PHE A 1 97 ? 6.581 0.384 -5.807 1.00 91.75 97 PHE A C 1
ATOM 811 O O . PHE A 1 97 ? 6.927 -0.784 -5.961 1.00 91.75 97 PHE A O 1
ATOM 818 N N . GLN A 1 98 ? 5.412 0.709 -5.247 1.00 88.62 98 GLN A N 1
ATOM 819 C CA . GLN A 1 98 ? 4.486 -0.283 -4.682 1.00 88.62 98 GLN A CA 1
ATOM 820 C C . GLN A 1 98 ? 3.718 -1.078 -5.749 1.00 88.62 98 GLN A C 1
ATOM 822 O O . GLN A 1 98 ? 3.471 -2.264 -5.562 1.00 88.62 98 GLN A O 1
ATOM 827 N N . HIS A 1 99 ? 3.313 -0.423 -6.837 1.00 85.56 99 HIS A N 1
ATOM 828 C CA . HIS A 1 99 ? 2.468 -0.994 -7.885 1.00 85.56 99 HIS A CA 1
ATOM 829 C C . HIS A 1 99 ? 3.293 -1.600 -9.025 1.00 85.56 99 HIS A C 1
ATOM 831 O O . HIS A 1 99 ? 3.020 -2.722 -9.444 1.00 85.56 99 HIS A O 1
ATOM 837 N N . ASP A 1 100 ? 4.309 -0.880 -9.511 1.00 85.19 100 ASP A N 1
ATOM 838 C CA . ASP A 1 100 ? 5.080 -1.280 -10.696 1.00 85.19 100 ASP A CA 1
ATOM 839 C C . ASP A 1 100 ? 6.413 -1.958 -10.337 1.00 85.19 100 ASP A C 1
ATOM 841 O O . ASP A 1 100 ? 7.078 -2.533 -11.199 1.00 85.19 100 ASP A O 1
ATOM 845 N N . GLY A 1 101 ? 6.822 -1.920 -9.062 1.00 86.75 101 GLY A N 1
ATOM 846 C CA . GLY A 1 101 ? 8.124 -2.430 -8.629 1.00 86.75 101 GLY A CA 1
ATOM 847 C C . GLY A 1 101 ? 9.292 -1.599 -9.167 1.00 86.75 101 GLY A C 1
ATOM 848 O O . GLY A 1 101 ? 10.410 -2.102 -9.285 1.00 86.75 101 GLY A O 1
ATOM 849 N N . GLU A 1 102 ? 9.051 -0.332 -9.509 1.00 88.38 102 GLU A N 1
ATOM 850 C CA . GLU A 1 102 ? 10.045 0.546 -10.116 1.00 88.38 102 GLU A CA 1
ATOM 851 C C . GLU A 1 102 ? 10.645 1.517 -9.097 1.00 88.38 102 GLU A C 1
ATOM 853 O O . GLU A 1 102 ? 9.939 2.257 -8.413 1.00 88.38 102 GLU A O 1
ATOM 858 N N . LEU A 1 103 ? 11.980 1.562 -9.011 1.00 91.12 103 LEU A N 1
ATOM 859 C CA . LEU A 1 103 ? 12.676 2.485 -8.115 1.00 91.12 103 LEU A CA 1
ATOM 860 C C . LEU A 1 103 ? 14.015 2.948 -8.696 1.00 91.12 103 LEU A C 1
ATOM 862 O O . LEU A 1 103 ? 14.804 2.149 -9.199 1.00 91.12 103 LEU A O 1
ATOM 866 N N . SER A 1 104 ? 14.291 4.255 -8.647 1.00 89.88 104 SER A N 1
ATOM 867 C CA . SER A 1 104 ? 15.621 4.799 -8.962 1.00 89.88 104 SER A CA 1
ATOM 868 C C . SER A 1 104 ? 16.549 4.674 -7.754 1.00 89.88 104 SER A C 1
ATOM 870 O O . SER A 1 104 ? 16.118 4.872 -6.621 1.00 89.88 104 SER A O 1
ATOM 872 N N . VAL A 1 105 ? 17.857 4.518 -7.988 1.00 89.12 105 VAL A N 1
ATOM 873 C CA . VAL A 1 105 ? 18.872 4.560 -6.913 1.00 89.12 105 VAL A CA 1
ATOM 874 C C . VAL A 1 105 ? 18.792 5.867 -6.106 1.00 89.12 105 VAL A C 1
ATOM 876 O O . VAL A 1 105 ? 18.855 5.846 -4.881 1.00 89.12 105 VAL A O 1
ATOM 879 N N . LYS A 1 106 ? 18.585 7.009 -6.781 1.00 91.06 106 LYS A N 1
ATOM 880 C CA . LYS A 1 106 ? 18.471 8.337 -6.143 1.00 91.06 106 LYS A CA 1
ATOM 881 C C . LYS A 1 106 ? 17.262 8.452 -5.206 1.00 91.06 106 LYS A C 1
ATOM 883 O O . LYS A 1 106 ? 17.316 9.178 -4.218 1.00 91.06 106 LYS A O 1
ATOM 888 N N . ASP A 1 107 ? 16.195 7.719 -5.507 1.00 93.44 107 ASP A N 1
ATOM 889 C CA . ASP A 1 107 ? 14.925 7.778 -4.784 1.00 93.44 107 ASP A CA 1
ATOM 890 C C . ASP A 1 107 ? 14.847 6.770 -3.634 1.00 93.44 107 ASP A C 1
ATOM 892 O O . ASP A 1 107 ? 13.917 6.826 -2.827 1.00 93.44 107 ASP A O 1
ATOM 896 N N . PHE A 1 108 ? 15.836 5.880 -3.518 1.00 93.19 108 PHE A N 1
ATOM 897 C CA . PHE A 1 108 ? 15.875 4.820 -2.515 1.00 93.19 108 PHE A CA 1
ATOM 898 C C . PHE A 1 108 ? 15.651 5.364 -1.100 1.00 93.19 108 PHE A C 1
ATOM 900 O O . PHE A 1 108 ? 14.700 4.978 -0.420 1.00 93.19 108 PHE A O 1
ATOM 907 N N . LEU A 1 109 ? 16.459 6.351 -0.693 1.00 93.31 109 LEU A N 1
ATOM 908 C CA . LEU A 1 109 ? 16.364 6.968 0.633 1.00 93.31 109 LEU A CA 1
ATOM 909 C C . LEU A 1 109 ? 15.040 7.707 0.844 1.00 93.31 109 LEU A C 1
ATOM 911 O O . LEU A 1 109 ? 14.524 7.739 1.962 1.00 93.31 109 LEU A O 1
ATOM 915 N N . THR A 1 110 ? 14.487 8.306 -0.212 1.00 94.56 110 THR A N 1
ATOM 916 C CA . THR A 1 110 ? 13.187 8.981 -0.157 1.00 94.56 110 THR A CA 1
ATOM 917 C C . THR A 1 110 ? 12.094 7.974 0.171 1.00 94.56 110 THR A C 1
ATOM 919 O O . THR A 1 110 ? 11.362 8.160 1.142 1.00 94.56 110 THR A O 1
ATOM 922 N N . VAL A 1 111 ? 12.034 6.863 -0.564 1.00 94.62 111 VAL A N 1
ATOM 923 C CA . VAL A 1 111 ? 11.042 5.808 -0.330 1.00 94.62 111 VAL A CA 1
ATOM 924 C C . VAL A 1 111 ? 11.248 5.148 1.037 1.00 94.62 111 VAL A C 1
ATOM 926 O O . VAL A 1 111 ? 10.271 4.907 1.743 1.00 94.62 111 VAL A O 1
ATOM 929 N N . SER A 1 112 ? 12.491 4.947 1.492 1.00 94.12 112 SER A N 1
ATOM 930 C CA . SER A 1 112 ? 12.751 4.405 2.836 1.00 94.12 112 SER A CA 1
ATOM 931 C C . SER A 1 112 ? 12.253 5.343 3.945 1.00 94.12 112 SER A C 1
ATOM 933 O O . SER A 1 112 ? 11.682 4.881 4.934 1.00 94.12 112 SER A O 1
ATOM 935 N N . LYS A 1 113 ? 12.394 6.669 3.778 1.00 93.88 113 LYS A N 1
ATOM 936 C CA . LYS A 1 113 ? 11.821 7.662 4.707 1.00 93.88 113 LYS A CA 1
ATOM 937 C C . LYS A 1 113 ? 10.291 7.620 4.715 1.00 93.88 113 LYS A C 1
ATOM 939 O O . LYS A 1 113 ? 9.701 7.684 5.794 1.00 93.88 113 LYS A O 1
ATOM 944 N N . LEU A 1 114 ? 9.655 7.498 3.547 1.00 95.06 114 LEU A N 1
ATOM 945 C CA . LEU A 1 114 ? 8.196 7.378 3.434 1.00 95.06 114 LEU A CA 1
ATOM 946 C C . LEU A 1 114 ? 7.690 6.111 4.138 1.00 95.06 114 LEU A C 1
ATOM 948 O O . LEU A 1 114 ? 6.816 6.206 4.998 1.00 95.06 114 LEU A O 1
ATOM 952 N N . ASN A 1 115 ? 8.310 4.957 3.872 1.00 94.06 115 ASN A N 1
ATOM 953 C CA . ASN A 1 115 ? 7.988 3.691 4.537 1.00 94.06 115 ASN A CA 1
ATOM 954 C C . ASN A 1 115 ? 8.113 3.794 6.061 1.00 94.06 115 ASN A C 1
ATOM 956 O O . ASN A 1 115 ? 7.202 3.392 6.782 1.00 94.06 115 ASN A O 1
ATOM 960 N N . LYS A 1 116 ? 9.199 4.397 6.567 1.00 92.19 116 LYS A N 1
ATOM 961 C CA . LYS A 1 116 ? 9.385 4.603 8.010 1.00 92.19 116 LYS A CA 1
ATOM 962 C C . LYS A 1 116 ? 8.239 5.409 8.625 1.00 92.19 116 LYS A C 1
ATOM 964 O O . LYS A 1 116 ? 7.733 5.025 9.676 1.00 92.19 116 LYS A O 1
ATOM 969 N N . ARG A 1 117 ? 7.810 6.499 7.978 1.00 93.56 117 ARG A N 1
ATOM 970 C CA . ARG A 1 117 ? 6.696 7.334 8.463 1.00 93.56 117 ARG A CA 1
ATOM 971 C C . ARG A 1 117 ? 5.371 6.572 8.473 1.00 93.56 117 ARG A C 1
ATOM 973 O O . ARG A 1 117 ? 4.644 6.656 9.459 1.00 93.56 117 ARG A O 1
ATOM 980 N N . ILE A 1 118 ? 5.086 5.799 7.423 1.00 92.88 118 ILE A N 1
ATOM 981 C CA . ILE A 1 118 ? 3.884 4.953 7.352 1.00 92.88 118 ILE A CA 1
ATOM 982 C C . ILE A 1 118 ? 3.896 3.920 8.487 1.00 92.88 118 ILE A C 1
ATOM 984 O O . ILE A 1 118 ? 2.920 3.816 9.227 1.00 92.88 118 ILE A O 1
ATOM 988 N N . ILE A 1 119 ? 5.016 3.216 8.688 1.00 91.38 119 ILE A N 1
ATOM 989 C CA . ILE A 1 119 ? 5.177 2.240 9.778 1.00 91.38 119 ILE A CA 1
ATOM 990 C C . ILE A 1 119 ? 4.955 2.907 11.139 1.00 91.38 119 ILE A C 1
ATOM 992 O O . ILE A 1 119 ? 4.209 2.384 11.960 1.00 91.38 119 ILE A O 1
ATOM 996 N N . GLN A 1 120 ? 5.549 4.078 11.380 1.00 90.38 120 GLN A N 1
ATOM 997 C CA . GLN A 1 120 ? 5.364 4.821 12.631 1.00 90.38 120 GLN A CA 1
ATOM 998 C C . GLN A 1 120 ? 3.898 5.198 12.876 1.00 90.38 120 GLN A C 1
ATOM 1000 O O . GLN A 1 120 ? 3.407 5.018 13.990 1.00 90.38 120 GLN A O 1
ATOM 1005 N N . LYS A 1 121 ? 3.186 5.670 11.843 1.00 91.12 121 LYS A N 1
ATOM 1006 C CA . LYS A 1 121 ? 1.755 5.985 11.942 1.00 91.12 121 LYS A CA 1
ATOM 1007 C C . LYS A 1 121 ? 0.936 4.741 12.289 1.00 91.12 121 LYS A C 1
ATOM 1009 O O . LYS A 1 121 ? 0.160 4.781 13.237 1.00 91.12 121 LYS A O 1
ATOM 1014 N N . ILE A 1 122 ? 1.167 3.628 11.590 1.00 89.44 122 ILE A N 1
ATOM 1015 C CA . ILE A 1 122 ? 0.488 2.351 11.863 1.00 89.44 122 ILE A CA 1
ATOM 1016 C C . ILE A 1 122 ? 0.766 1.888 13.298 1.00 89.44 122 ILE A C 1
ATOM 1018 O O . ILE A 1 122 ? -0.151 1.496 14.013 1.00 89.44 122 ILE A O 1
ATOM 1022 N N . LEU A 1 123 ? 2.014 1.953 13.762 1.00 89.75 123 LEU A N 1
ATOM 1023 C CA . LEU A 1 123 ? 2.359 1.544 15.125 1.00 89.75 123 LEU A CA 1
ATOM 1024 C C . LEU A 1 123 ? 1.682 2.405 16.191 1.00 89.75 123 LEU A C 1
ATOM 1026 O O . LEU A 1 123 ? 1.223 1.858 17.195 1.00 89.75 123 LEU A O 1
ATOM 1030 N N . SER A 1 124 ? 1.574 3.714 15.952 1.00 88.44 124 SER A N 1
ATOM 1031 C CA . SER A 1 124 ? 0.819 4.628 16.810 1.00 88.44 124 SER A CA 1
ATOM 1032 C C . SER A 1 124 ? -0.656 4.230 16.880 1.00 88.44 124 SER A C 1
ATOM 1034 O O . SER A 1 124 ? -1.196 4.120 17.977 1.00 88.44 124 SER A O 1
ATOM 1036 N N . ASP A 1 125 ? -1.286 3.943 15.737 1.00 87.31 125 ASP A N 1
ATOM 1037 C CA . ASP A 1 125 ? -2.708 3.569 15.663 1.00 87.31 125 ASP A CA 1
ATOM 1038 C C . ASP A 1 125 ? -2.997 2.228 16.360 1.00 87.31 125 ASP A C 1
ATOM 1040 O O . ASP A 1 125 ? -4.069 2.005 16.926 1.00 87.31 125 ASP A O 1
ATOM 1044 N N . TYR A 1 126 ? -2.022 1.318 16.347 1.00 85.31 126 TYR A N 1
ATOM 1045 C CA . TYR A 1 126 ? -2.123 0.012 16.996 1.00 85.31 126 TYR A CA 1
ATOM 1046 C C . TYR A 1 126 ? -1.588 -0.005 18.436 1.00 85.31 126 TYR A C 1
ATOM 1048 O O . TYR A 1 126 ? -1.709 -1.040 19.095 1.00 85.31 126 TYR A O 1
ATOM 1056 N N . HIS A 1 127 ? -1.040 1.111 18.932 1.00 87.00 127 HIS A N 1
ATOM 1057 C CA . HIS A 1 127 ? -0.354 1.226 20.225 1.00 87.00 127 HIS A CA 1
ATOM 1058 C C . HIS A 1 127 ? 0.733 0.154 20.428 1.00 87.00 127 HIS A C 1
ATOM 1060 O O . HIS A 1 127 ? 0.831 -0.467 21.487 1.00 87.00 127 HIS A O 1
ATOM 1066 N N . LYS A 1 128 ? 1.537 -0.101 19.389 1.00 84.81 128 LYS A N 1
ATOM 1067 C CA . LYS A 1 128 ? 2.626 -1.088 19.409 1.00 84.81 128 LYS A CA 1
ATOM 1068 C C . LYS A 1 128 ? 3.994 -0.415 19.512 1.00 84.81 128 LYS A C 1
ATOM 1070 O O . LYS A 1 128 ? 4.227 0.643 18.934 1.00 84.81 128 LYS A O 1
ATOM 1075 N N . SER A 1 129 ? 4.927 -1.079 20.196 1.00 86.94 129 SER A N 1
ATOM 1076 C CA . SER A 1 129 ? 6.326 -0.644 20.245 1.00 86.94 129 SER A CA 1
ATOM 1077 C C . SER A 1 129 ? 7.023 -0.847 18.898 1.00 86.94 129 SER A C 1
ATOM 1079 O O . SER A 1 129 ? 6.846 -1.870 18.227 1.00 86.94 129 SER A O 1
ATOM 1081 N N . TYR A 1 130 ? 7.872 0.116 18.542 1.00 83.94 130 TYR A N 1
ATOM 1082 C CA . TYR A 1 130 ? 8.723 0.059 17.356 1.00 83.94 130 TYR A CA 1
ATOM 1083 C C . TYR A 1 130 ? 9.761 -1.070 17.421 1.00 83.94 130 TYR A C 1
ATOM 1085 O O . TYR A 1 130 ? 10.107 -1.643 16.396 1.00 83.94 130 TYR A O 1
ATOM 1093 N N . PHE A 1 131 ? 10.223 -1.441 18.616 1.00 84.56 131 PHE A N 1
ATOM 1094 C CA . PHE A 1 131 ? 11.289 -2.435 18.807 1.00 84.56 131 PHE A CA 1
ATOM 1095 C C . PHE A 1 131 ? 10.787 -3.886 18.848 1.00 84.56 131 PHE A C 1
ATOM 1097 O O . PHE A 1 131 ? 11.395 -4.745 19.479 1.00 84.56 131 PHE A O 1
ATOM 1104 N N . SER A 1 132 ? 9.662 -4.175 18.198 1.00 86.00 132 SER A N 1
ATOM 1105 C CA . SER A 1 132 ? 9.145 -5.542 18.107 1.00 86.00 132 SER A CA 1
ATOM 1106 C C . SER A 1 132 ? 9.758 -6.300 16.927 1.00 86.00 132 SER A C 1
ATOM 1108 O O . SER A 1 132 ? 10.070 -5.717 15.886 1.00 86.00 132 SER A O 1
ATOM 1110 N N . TRP A 1 133 ? 9.886 -7.622 17.070 1.00 84.50 133 TRP A N 1
ATOM 1111 C CA . TRP A 1 133 ? 10.337 -8.510 15.991 1.00 84.50 133 TRP A CA 1
ATOM 1112 C C . TRP A 1 133 ? 9.471 -8.389 14.731 1.00 84.50 133 TRP A C 1
ATOM 1114 O O . TRP A 1 133 ? 10.008 -8.377 13.625 1.00 84.50 133 TRP A O 1
ATOM 1124 N N . ASP A 1 134 ? 8.157 -8.208 14.896 1.00 82.81 134 ASP A N 1
ATOM 1125 C CA . ASP A 1 134 ? 7.215 -7.969 13.795 1.00 82.81 134 ASP A CA 1
ATOM 1126 C C . ASP A 1 134 ? 7.621 -6.750 12.947 1.00 82.81 134 ASP A C 1
ATOM 1128 O O . ASP A 1 134 ? 7.594 -6.789 11.716 1.00 82.81 134 ASP A O 1
ATOM 1132 N N . VAL A 1 135 ? 8.017 -5.654 13.605 1.00 87.06 135 VAL A N 1
ATOM 1133 C CA . VAL A 1 135 ? 8.416 -4.408 12.936 1.00 87.06 135 VAL A CA 1
ATOM 1134 C C . VAL A 1 135 ? 9.751 -4.578 12.231 1.00 87.06 135 VAL A C 1
ATOM 1136 O O . VAL A 1 135 ? 9.887 -4.149 11.087 1.00 87.06 135 VAL A O 1
ATOM 1139 N N . LEU A 1 136 ? 10.716 -5.239 12.874 1.00 88.25 136 LEU A N 1
ATOM 1140 C CA . LEU A 1 136 ? 12.005 -5.530 12.253 1.00 88.25 136 LEU A CA 1
ATOM 1141 C C . LEU A 1 136 ? 11.832 -6.394 10.997 1.00 88.25 136 LEU A C 1
ATOM 1143 O O . LEU A 1 136 ? 12.384 -6.067 9.949 1.00 88.25 136 LEU A O 1
ATOM 1147 N N . SER A 1 137 ? 11.020 -7.451 11.083 1.00 87.75 137 SER A N 1
ATOM 1148 C CA . SER A 1 137 ? 10.695 -8.316 9.946 1.00 87.75 137 SER A CA 1
ATOM 1149 C C . SER A 1 137 ? 10.057 -7.520 8.803 1.00 87.75 137 SER A C 1
ATOM 1151 O O . SER A 1 137 ? 10.512 -7.609 7.664 1.00 87.75 137 SER A O 1
ATOM 1153 N N . CYS A 1 138 ? 9.079 -6.662 9.111 1.00 86.56 138 CYS A N 1
ATOM 1154 C CA . CYS A 1 138 ? 8.446 -5.782 8.129 1.00 86.56 138 CYS A CA 1
ATOM 1155 C C . CYS A 1 138 ? 9.460 -4.851 7.441 1.00 86.56 138 CYS A C 1
ATOM 1157 O O . CYS A 1 138 ? 9.479 -4.748 6.215 1.00 86.56 138 CYS A O 1
ATOM 1159 N N . ILE A 1 139 ? 10.352 -4.218 8.211 1.00 90.25 139 ILE A N 1
ATOM 1160 C CA . ILE A 1 139 ? 11.399 -3.337 7.674 1.00 90.25 139 ILE A CA 1
ATOM 1161 C C . ILE A 1 139 ? 12.336 -4.106 6.738 1.00 90.25 139 ILE A C 1
ATOM 1163 O O . ILE A 1 139 ? 12.651 -3.608 5.658 1.00 90.25 139 ILE A O 1
ATOM 1167 N N . LEU A 1 140 ? 12.761 -5.314 7.116 1.00 92.00 140 LEU A N 1
ATOM 1168 C CA . LEU A 1 140 ? 13.636 -6.146 6.286 1.00 92.00 140 LEU A CA 1
ATOM 1169 C C . LEU A 1 140 ? 12.964 -6.555 4.971 1.00 92.00 140 LEU A C 1
ATOM 1171 O O . LEU A 1 140 ? 13.604 -6.482 3.924 1.00 92.00 140 LEU A O 1
ATOM 1175 N N . VAL A 1 141 ? 11.678 -6.917 5.002 1.00 90.56 141 VAL A N 1
ATOM 1176 C CA . VAL A 1 141 ? 10.905 -7.229 3.787 1.00 90.56 141 VAL A CA 1
ATOM 1177 C C . VAL A 1 141 ? 10.812 -6.007 2.876 1.00 90.56 141 VAL A C 1
ATOM 1179 O O . VAL A 1 141 ? 11.076 -6.109 1.681 1.00 90.56 141 VAL A O 1
ATOM 1182 N N . VAL A 1 142 ? 10.501 -4.832 3.426 1.00 90.69 142 VAL A N 1
ATOM 1183 C CA . VAL A 1 142 ? 10.438 -3.588 2.646 1.00 90.69 142 VAL A CA 1
ATOM 1184 C C . VAL A 1 142 ? 11.796 -3.257 2.021 1.00 90.69 142 VAL A C 1
ATOM 1186 O O . VAL A 1 142 ? 11.853 -2.932 0.837 1.00 90.69 142 VAL A O 1
ATOM 1189 N N . LEU A 1 143 ? 12.889 -3.370 2.780 1.00 92.50 143 LEU A N 1
ATOM 1190 C CA . LEU A 1 143 ? 14.246 -3.142 2.273 1.00 92.50 143 LEU A CA 1
ATOM 1191 C C . LEU A 1 143 ? 14.607 -4.125 1.156 1.00 92.50 143 LEU A C 1
ATOM 1193 O O . LEU A 1 143 ? 15.144 -3.712 0.129 1.00 92.50 143 LEU A O 1
ATOM 1197 N N . TYR A 1 144 ? 14.275 -5.405 1.327 1.00 93.00 144 TYR A N 1
ATOM 1198 C CA . TYR A 1 144 ? 14.460 -6.422 0.298 1.00 93.00 144 TYR A CA 1
ATOM 1199 C C . TYR A 1 144 ? 13.726 -6.047 -0.997 1.00 93.00 144 TYR A C 1
ATOM 1201 O O . TYR A 1 144 ? 14.343 -6.016 -2.062 1.00 93.00 144 TYR A O 1
ATOM 1209 N N . LEU A 1 145 ? 12.448 -5.661 -0.905 1.00 90.31 145 LEU A N 1
ATOM 1210 C CA . LEU A 1 145 ? 11.656 -5.234 -2.062 1.00 90.31 145 LEU A CA 1
ATOM 1211 C C . LEU A 1 145 ? 12.244 -3.991 -2.747 1.00 90.31 145 LEU A C 1
ATOM 1213 O O . LEU A 1 145 ? 12.302 -3.941 -3.974 1.00 90.31 145 LEU A O 1
ATOM 1217 N N . GLN A 1 146 ? 12.736 -3.009 -1.983 1.00 92.69 146 GLN A N 1
ATOM 1218 C CA . GLN A 1 146 ? 13.416 -1.833 -2.542 1.00 92.69 146 GLN A CA 1
ATOM 1219 C C . GLN A 1 146 ? 14.686 -2.214 -3.312 1.00 92.69 146 GLN A C 1
ATOM 1221 O O . GLN A 1 146 ? 14.912 -1.709 -4.414 1.00 92.69 146 GLN A O 1
ATOM 1226 N N . CYS A 1 147 ? 15.504 -3.115 -2.763 1.00 91.88 147 CYS A N 1
ATOM 1227 C CA . CYS A 1 147 ? 16.691 -3.624 -3.446 1.00 91.88 147 CYS A CA 1
ATOM 1228 C C . CYS A 1 147 ? 16.315 -4.352 -4.743 1.00 91.88 147 CYS A C 1
ATOM 1230 O O . CYS A 1 147 ? 16.901 -4.077 -5.790 1.00 91.88 147 CYS A O 1
ATOM 1232 N N . CYS A 1 148 ? 15.303 -5.223 -4.702 1.00 90.06 148 CYS A N 1
ATOM 1233 C CA . CYS A 1 148 ? 14.798 -5.918 -5.884 1.00 90.06 148 CYS A CA 1
ATOM 1234 C C . CYS A 1 148 ? 14.307 -4.947 -6.965 1.00 90.06 148 CYS A C 1
ATOM 1236 O O . CYS A 1 148 ? 14.661 -5.125 -8.128 1.00 90.06 148 CYS A O 1
ATOM 1238 N N . ALA A 1 149 ? 13.565 -3.900 -6.594 1.00 89.81 149 ALA A N 1
ATOM 1239 C CA . ALA A 1 149 ? 13.074 -2.879 -7.521 1.00 89.81 149 ALA A CA 1
ATOM 1240 C C . ALA A 1 149 ? 14.220 -2.137 -8.235 1.00 89.81 149 ALA A C 1
ATOM 1242 O O . ALA A 1 149 ? 14.206 -1.956 -9.456 1.00 89.81 149 ALA A O 1
ATOM 1243 N N . VAL A 1 150 ? 15.263 -1.758 -7.489 1.00 90.25 150 VAL A N 1
ATOM 1244 C CA . VAL A 1 150 ? 16.456 -1.107 -8.055 1.00 90.25 150 VAL A CA 1
ATOM 1245 C C . VAL A 1 150 ? 17.206 -2.046 -9.003 1.00 90.25 150 VAL A C 1
ATOM 1247 O O . VAL A 1 150 ? 17.563 -1.642 -10.112 1.00 90.25 150 VAL A O 1
ATOM 1250 N N . VAL A 1 151 ? 17.425 -3.301 -8.597 1.00 87.62 151 VAL A N 1
ATOM 1251 C CA . VAL A 1 151 ? 18.124 -4.304 -9.415 1.00 87.62 151 VAL A CA 1
ATOM 1252 C C . VAL A 1 151 ? 17.337 -4.617 -10.685 1.00 87.62 151 VAL A C 1
ATOM 1254 O O . VAL A 1 151 ? 17.918 -4.641 -11.768 1.00 87.62 151 VAL A O 1
ATOM 1257 N N . HIS A 1 152 ? 16.019 -4.799 -10.585 1.00 85.44 152 HIS A N 1
ATOM 1258 C CA . HIS A 1 152 ? 15.155 -5.044 -11.737 1.00 85.44 152 HIS A CA 1
ATOM 1259 C C . HIS A 1 152 ? 15.285 -3.914 -12.760 1.00 85.44 152 HIS A C 1
ATOM 1261 O O . HIS A 1 152 ? 15.524 -4.160 -13.945 1.00 85.44 152 HIS A O 1
ATOM 1267 N N . ARG A 1 153 ? 15.196 -2.662 -12.305 1.00 82.06 153 ARG A N 1
ATOM 1268 C CA . ARG A 1 153 ? 15.326 -1.501 -13.184 1.00 82.06 153 ARG A CA 1
ATOM 1269 C C . ARG A 1 153 ? 16.711 -1.401 -13.817 1.00 82.06 153 ARG A C 1
ATOM 1271 O O . ARG A 1 153 ? 16.819 -1.074 -14.998 1.00 82.06 153 ARG A O 1
ATOM 1278 N N . TRP A 1 154 ? 17.762 -1.719 -13.066 1.00 81.25 154 TRP A N 1
ATOM 1279 C CA . TRP A 1 154 ? 19.118 -1.791 -13.604 1.00 81.25 154 TRP A CA 1
ATOM 1280 C C . TRP A 1 154 ? 19.240 -2.863 -14.698 1.00 81.25 154 TRP A C 1
ATOM 1282 O O . TRP A 1 154 ? 19.749 -2.569 -15.777 1.00 81.25 154 TRP A O 1
ATOM 1292 N N . ILE A 1 155 ? 18.684 -4.062 -14.485 1.00 80.56 155 ILE A N 1
ATOM 1293 C CA . ILE A 1 155 ? 18.648 -5.137 -15.493 1.00 80.56 155 ILE A CA 1
ATOM 1294 C C . ILE A 1 155 ? 17.896 -4.687 -16.752 1.00 80.56 155 ILE A C 1
ATOM 1296 O O . ILE A 1 155 ? 18.375 -4.921 -17.862 1.00 80.56 155 ILE A O 1
ATOM 1300 N N . LEU A 1 156 ? 16.741 -4.028 -16.612 1.00 80.31 156 LEU A N 1
ATOM 1301 C CA . LEU A 1 156 ? 16.000 -3.478 -17.753 1.00 80.31 156 LEU A CA 1
ATOM 1302 C C . LEU A 1 156 ? 16.824 -2.434 -18.514 1.00 80.31 156 LEU A C 1
ATOM 1304 O O . LEU A 1 156 ? 16.850 -2.448 -19.746 1.00 80.31 156 LEU A O 1
ATOM 1308 N N . HIS A 1 157 ? 17.534 -1.561 -17.800 1.00 80.44 157 HIS A N 1
ATOM 1309 C CA . HIS A 1 157 ? 18.393 -0.552 -18.412 1.00 80.44 157 HIS A CA 1
ATOM 1310 C C . HIS A 1 157 ? 19.548 -1.190 -19.194 1.00 80.44 157 HIS A C 1
ATOM 1312 O O . HIS A 1 157 ? 19.748 -0.870 -20.366 1.00 80.44 157 HIS A O 1
ATOM 1318 N N . VAL A 1 158 ? 20.237 -2.170 -18.598 1.00 78.56 158 VAL A N 1
ATOM 1319 C CA . VAL A 1 158 ? 21.294 -2.946 -19.265 1.00 78.56 158 VAL A CA 1
ATOM 1320 C C . VAL A 1 158 ? 20.746 -3.664 -20.496 1.00 78.56 158 VAL A C 1
ATOM 1322 O O . VAL A 1 158 ? 21.335 -3.557 -21.569 1.00 78.56 158 VAL A O 1
ATOM 1325 N N . LYS A 1 159 ? 19.588 -4.333 -20.398 1.00 79.94 159 LYS A N 1
ATOM 1326 C CA . LYS A 1 159 ? 18.934 -4.963 -21.556 1.00 79.94 159 LYS A CA 1
ATOM 1327 C C . LYS A 1 159 ? 18.639 -3.951 -22.656 1.00 79.94 159 LYS A C 1
ATOM 1329 O O . LYS A 1 159 ? 18.878 -4.250 -23.818 1.00 79.94 159 LYS A O 1
ATOM 1334 N N . THR A 1 160 ? 18.158 -2.761 -22.309 1.00 80.44 160 THR A N 1
ATOM 1335 C CA . THR A 1 160 ? 17.835 -1.711 -23.289 1.00 80.44 160 THR A CA 1
ATOM 1336 C C . THR A 1 160 ? 19.081 -1.222 -24.025 1.00 80.44 160 THR A C 1
ATOM 1338 O O . THR A 1 160 ? 19.015 -0.993 -25.228 1.00 80.44 160 THR A O 1
ATOM 1341 N N . ILE A 1 161 ? 20.220 -1.127 -23.333 1.00 80.69 161 ILE A N 1
ATOM 1342 C CA . ILE A 1 161 ? 21.507 -0.771 -23.940 1.00 80.69 161 ILE A CA 1
ATOM 1343 C C . ILE A 1 161 ? 22.030 -1.916 -24.807 1.00 80.69 161 ILE A C 1
ATOM 1345 O O . ILE A 1 161 ? 22.405 -1.687 -25.947 1.00 80.69 161 ILE A O 1
ATOM 1349 N N . VAL A 1 162 ? 22.042 -3.151 -24.302 1.00 79.00 162 VAL A N 1
ATOM 1350 C CA . VAL A 1 162 ? 22.651 -4.310 -24.979 1.00 79.00 162 VAL A CA 1
ATOM 1351 C C . VAL A 1 162 ? 21.827 -4.781 -26.179 1.00 79.00 162 VAL A C 1
ATOM 1353 O O . VAL A 1 162 ? 22.399 -5.217 -27.176 1.00 79.00 162 VAL A O 1
ATOM 1356 N N . ARG A 1 163 ? 20.494 -4.671 -26.128 1.00 76.44 163 ARG A N 1
ATOM 1357 C CA . ARG A 1 163 ? 19.576 -5.130 -27.183 1.00 76.44 163 ARG A CA 1
ATOM 1358 C C . ARG A 1 163 ? 19.906 -4.582 -28.579 1.00 76.44 163 ARG A C 1
ATOM 1360 O O . ARG A 1 163 ? 20.036 -5.410 -29.476 1.00 76.44 163 ARG A O 1
ATOM 1367 N N . PRO A 1 164 ? 20.094 -3.266 -28.808 1.00 75.81 164 PRO A N 1
ATOM 1368 C CA . PRO A 1 164 ? 20.467 -2.751 -30.125 1.00 75.81 164 PRO A CA 1
ATOM 1369 C C . PRO A 1 164 ? 21.842 -3.245 -30.596 1.00 75.81 164 PRO A C 1
ATOM 1371 O O . PRO A 1 164 ? 21.993 -3.541 -31.780 1.00 75.81 164 PRO A O 1
ATOM 1374 N N . TYR A 1 165 ? 22.827 -3.414 -29.703 1.00 75.75 165 TYR A N 1
ATOM 1375 C CA . TYR A 1 165 ? 24.127 -3.988 -30.080 1.00 75.75 165 TYR A CA 1
ATOM 1376 C C . TYR A 1 165 ? 24.002 -5.465 -30.450 1.00 75.75 165 TYR A C 1
ATOM 1378 O O . TYR A 1 165 ? 24.491 -5.880 -31.496 1.00 75.75 165 TYR A O 1
ATOM 1386 N N . TYR A 1 166 ? 23.295 -6.259 -29.651 1.00 69.31 166 TYR A N 1
ATOM 1387 C CA . TYR A 1 166 ? 23.076 -7.672 -29.945 1.00 69.31 166 TYR A CA 1
ATOM 1388 C C . TYR A 1 166 ? 22.330 -7.870 -31.270 1.00 69.31 166 TYR A C 1
ATOM 1390 O O . TYR A 1 166 ? 22.713 -8.703 -32.086 1.00 69.31 166 TYR A O 1
ATOM 1398 N N . GLN A 1 167 ? 21.316 -7.045 -31.529 1.00 74.31 167 GLN A N 1
ATOM 1399 C CA . GLN A 1 167 ? 20.551 -7.083 -32.771 1.00 74.31 167 GLN A CA 1
ATOM 1400 C C . GLN A 1 167 ? 21.404 -6.665 -33.983 1.00 74.31 167 GLN A C 1
ATOM 1402 O O . GLN A 1 167 ? 21.257 -7.247 -35.055 1.00 74.31 167 GLN A O 1
ATOM 1407 N N . LYS A 1 168 ? 22.338 -5.718 -33.802 1.00 74.88 168 LYS A N 1
ATOM 1408 C CA . LYS A 1 168 ? 23.293 -5.277 -34.832 1.00 74.88 168 LYS A CA 1
ATOM 1409 C C . LYS A 1 168 ? 24.371 -6.322 -35.148 1.00 74.88 168 LYS A C 1
ATOM 1411 O O . LYS A 1 168 ? 24.722 -6.471 -36.311 1.00 74.88 168 LYS A O 1
ATOM 1416 N N . TYR A 1 169 ? 24.898 -7.027 -34.145 1.00 72.69 169 TYR A N 1
ATOM 1417 C CA . TYR A 1 169 ? 26.017 -7.966 -34.325 1.00 72.69 169 TYR A CA 1
ATOM 1418 C C . TYR A 1 169 ? 25.589 -9.415 -34.584 1.00 72.69 169 TYR A C 1
ATOM 1420 O O . TYR A 1 169 ? 26.302 -10.140 -35.268 1.00 72.69 169 TYR A O 1
ATOM 1428 N N . PHE A 1 170 ? 24.434 -9.845 -34.071 1.00 73.69 170 PHE A N 1
ATOM 1429 C CA . PHE A 1 170 ? 23.997 -11.246 -34.142 1.00 73.69 170 PHE A CA 1
ATOM 1430 C C . PHE A 1 170 ? 22.675 -11.450 -34.895 1.00 73.69 170 PHE A C 1
ATOM 1432 O O . PHE A 1 170 ? 22.227 -12.588 -35.030 1.00 73.69 170 PHE A O 1
ATOM 1439 N N . GLY A 1 171 ? 22.026 -10.380 -35.377 1.00 65.19 171 GLY A N 1
ATOM 1440 C CA . GLY A 1 171 ? 20.830 -10.451 -36.232 1.00 65.19 171 GLY A CA 1
ATOM 1441 C C . GLY A 1 171 ? 19.581 -11.061 -35.578 1.00 65.19 171 GLY A C 1
ATOM 1442 O O . GLY A 1 171 ? 18.569 -11.257 -36.248 1.00 65.19 171 GLY A O 1
ATOM 1443 N N . LYS A 1 172 ? 19.622 -11.364 -34.276 1.00 59.88 172 LYS A N 1
ATOM 1444 C CA . LYS A 1 172 ? 18.528 -11.984 -33.513 1.00 59.88 172 LYS A CA 1
ATOM 1445 C C . LYS A 1 172 ? 17.974 -11.010 -32.474 1.00 59.88 172 LYS A C 1
ATOM 1447 O O . LYS A 1 172 ? 18.711 -10.197 -31.917 1.00 59.88 172 LYS A O 1
ATOM 1452 N N . LYS A 1 173 ? 16.667 -11.086 -32.202 1.00 53.44 173 LYS A N 1
ATOM 1453 C CA . LYS A 1 173 ? 16.044 -10.346 -31.093 1.00 53.44 173 LYS A CA 1
ATOM 1454 C C . LYS A 1 173 ? 16.293 -11.083 -29.775 1.00 53.44 173 LYS A C 1
ATOM 1456 O O . LYS A 1 173 ? 15.985 -12.266 -29.675 1.00 53.44 173 LYS A O 1
ATOM 1461 N N . LEU A 1 174 ? 16.829 -10.340 -28.807 1.00 56.97 174 LEU A N 1
ATOM 1462 C CA . LEU A 1 174 ? 16.850 -10.669 -27.379 1.00 56.97 174 LEU A CA 1
ATOM 1463 C C . LEU A 1 174 ? 15.470 -10.430 -26.754 1.00 56.97 174 LEU A C 1
ATOM 1465 O O . LEU A 1 174 ? 14.815 -9.410 -27.125 1.00 56.97 174 LEU A O 1
#